Protein AF-A0A1X7TT90-F1 (afdb_monomer_lite)

Secondary structure (DSSP, 8-state):
-PPP-HHHHS------SSGGGTTT-HHHHHHHHHHHTT---HHHHHHHHHH---TT--EEEEEE-SSEEEEEETT-SS-EEEE-EEEEEEEETTEEEEEEE-S----SS--TTTTTT--BS-EEEEESTT--STTHHHHHHTTBSSGGGEEEEEE---

InterPro domains:
  IPR027417 P-loop containing nucleoside triphosphate hydrolase [SSF52540] (11-147)
  IPR051055 PIF1 DNA helicase [PTHR47642] (50-157)

Sequence (158 aa):
MGAVNIWRDTVTYDELTINERQKTDQKFSEMLDKVRRGFPDNQTLVTLSERGLVNGALGTVQAISETRITVNFDRITDPCEIEIVKLKFMVMKNIFLYRSKFPLILAFAVTIHICLGLSLDNAIIDLSENVFSAGMANVALSRVTTLSGVHFTCLNPK

Organism: Amphimedon queenslandica (NCBI:txid400682)

Structure (mmCIF, N/CA/C/O backbone):
data_AF-A0A1X7TT90-F1
#
_entry.id   AF-A0A1X7TT90-F1
#
loop_
_atom_site.group_PDB
_atom_site.id
_atom_site.type_symbol
_atom_site.label_atom_id
_atom_site.label_alt_id
_atom_site.label_comp_id
_atom_site.label_asym_id
_atom_site.label_entity_id
_atom_site.label_seq_id
_atom_site.pdbx_PDB_ins_code
_atom_site.Cartn_x
_atom_site.Cartn_y
_atom_site.Cartn_z
_atom_site.occupancy
_atom_site.B_iso_or_equiv
_atom_site.auth_seq_id
_atom_site.auth_comp_id
_atom_site.auth_asym_id
_atom_site.auth_atom_id
_atom_site.pdbx_PDB_model_num
ATOM 1 N N . MET A 1 1 ? 44.458 -4.478 11.557 1.00 41.91 1 MET A N 1
ATOM 2 C CA . MET A 1 1 ? 43.650 -3.242 11.634 1.00 41.91 1 MET A CA 1
ATOM 3 C C . MET A 1 1 ? 42.284 -3.562 11.056 1.00 41.91 1 MET A C 1
ATOM 5 O O . MET A 1 1 ? 42.220 -3.936 9.894 1.00 41.91 1 MET A O 1
ATOM 9 N N . GLY A 1 2 ? 41.238 -3.572 11.888 1.00 54.53 2 GLY A N 1
ATOM 10 C CA . GLY A 1 2 ? 39.874 -3.886 11.447 1.00 54.53 2 GLY A CA 1
ATOM 11 C C . GLY A 1 2 ? 39.297 -2.756 10.595 1.00 54.53 2 GLY A C 1
ATOM 12 O O . GLY A 1 2 ? 39.636 -1.595 10.816 1.00 54.53 2 GLY A O 1
ATOM 13 N N . ALA A 1 3 ? 38.468 -3.101 9.609 1.00 44.84 3 ALA A N 1
ATOM 14 C CA . ALA A 1 3 ? 37.814 -2.132 8.737 1.00 44.84 3 ALA A CA 1
ATOM 15 C C . ALA A 1 3 ? 36.975 -1.142 9.563 1.00 44.84 3 ALA A C 1
ATOM 17 O O . ALA A 1 3 ? 36.162 -1.551 10.394 1.00 44.84 3 ALA A O 1
ATOM 18 N N . VAL A 1 4 ? 37.189 0.154 9.335 1.00 49.88 4 VAL A N 1
ATOM 19 C CA . VAL A 1 4 ? 36.436 1.233 9.983 1.00 49.88 4 VAL A CA 1
ATOM 20 C C . VAL A 1 4 ? 35.004 1.197 9.465 1.00 49.88 4 VAL A C 1
ATOM 22 O O . VAL A 1 4 ? 34.765 1.285 8.259 1.00 49.88 4 VAL A O 1
ATOM 25 N N . ASN A 1 5 ? 34.042 1.046 10.374 1.00 55.12 5 ASN A N 1
ATOM 26 C CA . ASN A 1 5 ? 32.632 1.087 10.022 1.00 55.12 5 ASN A CA 1
ATOM 27 C C . ASN A 1 5 ? 32.175 2.549 9.967 1.00 55.12 5 ASN A C 1
ATOM 29 O O . ASN A 1 5 ? 31.665 3.110 10.933 1.00 55.12 5 ASN A O 1
ATOM 33 N N . ILE A 1 6 ? 32.347 3.139 8.789 1.00 53.00 6 ILE A N 1
ATOM 34 C CA . ILE A 1 6 ? 31.971 4.514 8.427 1.00 53.00 6 ILE A CA 1
ATOM 35 C C . ILE A 1 6 ? 30.511 4.865 8.787 1.00 53.00 6 ILE A C 1
ATOM 37 O O . ILE A 1 6 ? 30.191 6.025 9.041 1.00 53.00 6 ILE A O 1
ATOM 41 N N . TRP A 1 7 ? 29.611 3.882 8.871 1.00 48.88 7 TRP A N 1
ATOM 42 C CA . TRP A 1 7 ? 28.216 4.118 9.261 1.00 48.88 7 TRP A CA 1
ATOM 43 C C . TRP A 1 7 ? 28.035 4.354 10.761 1.00 48.88 7 TRP A C 1
ATOM 45 O O . TRP A 1 7 ? 27.083 5.019 11.155 1.00 48.88 7 TRP A O 1
ATOM 55 N N . ARG A 1 8 ? 28.934 3.823 11.596 1.00 53.03 8 ARG A N 1
ATOM 56 C CA . ARG A 1 8 ? 28.908 4.020 13.052 1.00 53.03 8 ARG A CA 1
ATOM 57 C C . ARG A 1 8 ? 29.566 5.327 13.470 1.00 53.03 8 ARG A C 1
ATOM 59 O O . ARG A 1 8 ? 29.057 5.997 14.360 1.00 53.03 8 ARG A O 1
ATOM 66 N N . ASP A 1 9 ? 30.679 5.661 12.825 1.00 48.91 9 ASP A N 1
ATOM 67 C CA . ASP A 1 9 ? 31.619 6.648 13.367 1.00 48.91 9 ASP A CA 1
ATOM 68 C C . ASP A 1 9 ? 31.486 8.041 12.729 1.00 48.91 9 ASP A C 1
ATOM 70 O O . ASP A 1 9 ? 32.071 9.001 13.224 1.00 48.91 9 ASP A O 1
ATOM 74 N N . THR A 1 10 ? 30.711 8.173 11.645 1.00 47.34 10 THR A N 1
ATOM 75 C CA . THR A 1 10 ? 30.605 9.435 10.881 1.00 47.34 10 THR A CA 1
ATOM 76 C C . THR A 1 10 ? 29.185 9.904 10.588 1.00 47.34 10 THR A C 1
ATOM 78 O O . THR A 1 10 ? 29.004 11.044 10.167 1.00 47.34 10 THR A O 1
ATOM 81 N N . VAL A 1 11 ? 28.168 9.069 10.810 1.00 42.22 11 VAL A N 1
ATOM 82 C CA . VAL A 1 11 ? 26.778 9.426 10.510 1.00 42.22 11 VAL A CA 1
ATOM 83 C C . VAL A 1 11 ? 26.027 9.667 11.815 1.00 42.22 11 VAL A C 1
ATOM 85 O O . VAL A 1 11 ? 25.532 8.736 12.445 1.00 42.22 11 VAL A O 1
ATOM 88 N N . THR A 1 12 ? 25.904 10.931 12.222 1.00 43.34 12 THR A N 1
ATOM 89 C CA . THR A 1 12 ? 24.848 11.341 13.155 1.00 43.34 12 THR A CA 1
ATOM 90 C C . THR A 1 12 ? 23.520 11.250 12.421 1.00 43.34 12 THR A C 1
ATOM 92 O O . THR A 1 12 ? 23.183 12.099 11.597 1.00 43.34 12 THR A O 1
ATOM 95 N N . TYR A 1 13 ? 22.803 10.159 12.670 1.00 44.34 13 TYR A N 1
ATOM 96 C CA . TYR A 1 13 ? 21.471 9.942 12.134 1.00 44.34 13 TYR A CA 1
ATOM 97 C C . TYR A 1 13 ? 20.504 10.826 12.924 1.00 44.34 13 TYR A C 1
ATOM 99 O O . TYR A 1 13 ? 20.113 10.475 14.036 1.00 44.34 13 TYR A O 1
ATOM 107 N N . ASP A 1 14 ? 20.129 11.980 12.376 1.00 42.16 14 ASP A N 1
ATOM 108 C CA . ASP A 1 14 ? 18.918 12.651 12.839 1.00 42.16 14 ASP A CA 1
ATOM 109 C C . ASP A 1 14 ? 17.762 11.682 12.573 1.00 42.16 14 ASP A C 1
ATOM 111 O O . ASP A 1 14 ? 17.497 11.329 11.422 1.00 42.16 14 ASP A O 1
ATOM 115 N N . GLU A 1 15 ? 17.135 11.177 13.642 1.00 40.94 15 GLU A N 1
ATOM 116 C CA . GLU A 1 15 ? 15.994 10.254 13.622 1.00 40.94 15 GLU A CA 1
ATOM 117 C C . GLU A 1 15 ? 14.783 10.902 12.937 1.00 40.94 15 GLU A C 1
ATOM 119 O O . GLU A 1 15 ? 13.780 11.264 13.552 1.00 40.94 15 GLU A O 1
ATOM 124 N N . LEU A 1 16 ? 14.854 11.078 11.624 1.00 36.69 16 LEU A N 1
ATOM 125 C CA . LEU A 1 16 ? 13.800 11.719 10.877 1.00 36.69 16 LEU A CA 1
ATOM 126 C C . LEU A 1 16 ? 12.694 10.699 10.582 1.00 36.69 16 LEU A C 1
ATOM 128 O O . LEU A 1 16 ? 12.845 9.693 9.887 1.00 36.69 16 LEU A O 1
ATOM 132 N N . THR A 1 17 ? 11.536 11.033 11.150 1.00 43.62 17 THR A N 1
ATOM 133 C CA . THR A 1 17 ? 10.172 10.705 10.708 1.00 43.62 17 THR A CA 1
ATOM 134 C C . THR A 1 17 ? 9.647 9.282 10.910 1.00 43.62 17 THR A C 1
ATOM 136 O O . THR A 1 17 ? 8.429 9.121 11.006 1.00 43.62 17 THR A O 1
ATOM 139 N N . ILE A 1 18 ? 10.487 8.248 11.009 1.00 39.94 18 ILE A N 1
ATOM 140 C CA . ILE A 1 18 ? 9.984 6.860 11.098 1.00 39.94 18 ILE A CA 1
ATOM 141 C C . ILE A 1 18 ? 9.571 6.492 12.535 1.00 39.94 18 ILE A C 1
ATOM 143 O O . ILE A 1 18 ? 8.471 5.971 12.719 1.00 39.94 18 ILE A O 1
ATOM 147 N N . ASN A 1 19 ? 10.368 6.862 13.547 1.00 40.53 19 ASN A N 1
ATOM 148 C CA . ASN A 1 19 ? 10.057 6.588 14.963 1.00 40.53 19 ASN A CA 1
ATOM 149 C C . ASN A 1 19 ? 8.886 7.442 15.495 1.00 40.53 19 ASN A C 1
ATOM 151 O O . ASN A 1 19 ? 8.166 7.026 16.400 1.00 40.53 19 ASN A O 1
ATOM 155 N N . GLU A 1 20 ? 8.611 8.600 14.882 1.00 41.94 20 GLU A N 1
ATOM 156 C CA . GLU A 1 20 ? 7.441 9.436 15.207 1.00 41.94 20 GLU A CA 1
ATOM 157 C C . GLU A 1 20 ? 6.104 8.696 15.007 1.00 41.94 20 GLU A C 1
ATOM 159 O O . GLU A 1 20 ? 5.117 9.007 15.672 1.00 41.94 20 GLU A O 1
ATOM 164 N N . ARG A 1 21 ? 6.058 7.681 14.130 1.00 45.09 21 ARG A N 1
ATOM 165 C CA . ARG A 1 21 ? 4.841 6.896 13.857 1.00 45.09 21 ARG A CA 1
ATOM 166 C C . ARG A 1 21 ? 4.570 5.799 14.891 1.00 45.09 21 ARG A C 1
ATOM 168 O O . ARG A 1 21 ? 3.464 5.268 14.905 1.00 45.09 21 ARG A O 1
ATOM 175 N N . GLN A 1 22 ? 5.549 5.453 15.731 1.00 50.53 22 GLN A N 1
ATOM 176 C CA . GLN A 1 22 ? 5.493 4.309 16.657 1.00 50.53 22 GLN A CA 1
ATOM 177 C C . GLN A 1 22 ? 5.624 4.720 18.128 1.00 50.53 22 GLN A C 1
ATOM 179 O O . GLN A 1 22 ? 5.664 3.860 18.999 1.00 50.53 22 GLN A O 1
ATOM 184 N N . LYS A 1 23 ? 5.615 6.027 18.428 1.00 55.28 23 LYS A N 1
ATOM 185 C CA . LYS A 1 23 ? 5.724 6.573 19.796 1.00 55.28 23 LYS A CA 1
ATOM 186 C C . LYS A 1 23 ? 4.721 6.000 20.803 1.00 55.28 23 LYS A C 1
ATOM 188 O O . LYS A 1 23 ? 4.952 6.079 22.002 1.00 55.28 23 LYS A O 1
ATOM 193 N N . THR A 1 24 ? 3.594 5.469 20.337 1.00 57.31 24 THR A N 1
ATOM 194 C CA . THR A 1 24 ? 2.566 4.860 21.192 1.00 57.31 24 THR A CA 1
ATOM 195 C C . THR A 1 24 ? 2.780 3.365 21.446 1.00 57.31 24 THR A C 1
ATOM 197 O O . THR A 1 24 ? 2.089 2.811 22.293 1.00 57.31 24 THR A O 1
ATOM 200 N N . ASP A 1 25 ? 3.705 2.714 20.733 1.00 70.44 25 ASP A N 1
ATOM 201 C CA . ASP A 1 25 ? 4.046 1.293 20.872 1.00 70.44 25 ASP A CA 1
ATOM 202 C C . ASP A 1 25 ? 5.558 1.145 21.102 1.00 70.44 25 ASP A C 1
ATOM 204 O O . ASP A 1 25 ? 6.355 0.926 20.185 1.00 70.44 25 ASP A O 1
ATOM 208 N N . GLN A 1 26 ? 5.943 1.294 22.372 1.00 71.44 26 GLN A N 1
ATOM 209 C CA . GLN A 1 26 ? 7.332 1.240 22.825 1.00 71.44 26 GLN A CA 1
ATOM 210 C C . GLN A 1 26 ? 8.003 -0.091 22.458 1.00 71.44 26 GLN A C 1
ATOM 212 O O . GLN A 1 26 ? 9.147 -0.106 22.009 1.00 71.44 26 GLN A O 1
ATOM 217 N N . LYS A 1 27 ? 7.264 -1.200 22.573 1.00 74.38 27 LYS A N 1
ATOM 218 C CA . LYS A 1 27 ? 7.761 -2.541 22.254 1.00 74.38 27 LY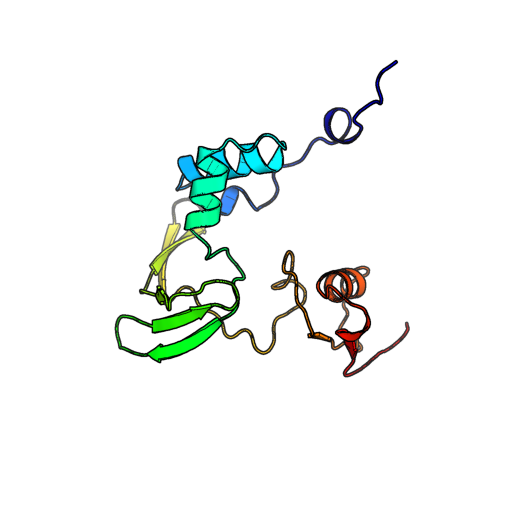S A CA 1
ATOM 219 C C . LYS A 1 27 ? 8.122 -2.647 20.773 1.00 74.38 27 LYS A C 1
ATOM 221 O O . LYS A 1 27 ? 9.185 -3.160 20.434 1.00 74.38 27 LYS A O 1
ATOM 226 N N . PHE A 1 28 ? 7.266 -2.141 19.887 1.00 67.06 28 PHE A N 1
ATOM 227 C CA . PHE A 1 28 ? 7.532 -2.161 18.451 1.00 67.06 28 PHE A CA 1
ATOM 228 C C . PHE A 1 28 ? 8.655 -1.194 18.045 1.00 67.06 28 PHE A C 1
ATOM 230 O O . PHE A 1 28 ? 9.483 -1.544 17.205 1.00 67.06 28 PHE A O 1
ATOM 237 N N . SER A 1 29 ? 8.738 -0.022 18.680 1.00 66.62 29 SER A N 1
ATOM 238 C CA . SER A 1 29 ? 9.843 0.927 18.4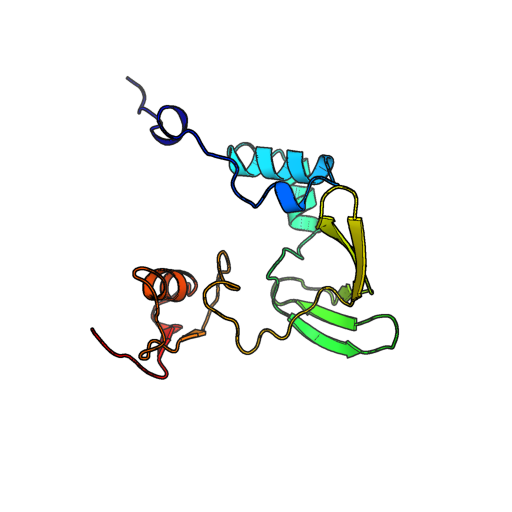84 1.00 66.62 29 SER A CA 1
ATOM 239 C C . SER A 1 29 ? 11.203 0.298 18.823 1.00 66.62 29 SER A C 1
ATOM 241 O O . SER A 1 29 ? 12.130 0.328 18.014 1.00 66.62 29 SER A O 1
ATOM 243 N N . GLU A 1 30 ? 11.303 -0.367 19.977 1.00 72.38 30 GLU A N 1
ATOM 244 C CA . GLU A 1 30 ? 12.523 -1.055 20.421 1.00 72.38 30 GLU A CA 1
ATOM 245 C C . GLU A 1 30 ? 12.907 -2.224 19.505 1.00 72.38 30 GLU A C 1
ATOM 247 O O . GLU A 1 30 ? 14.085 -2.426 19.205 1.00 72.38 30 GLU A O 1
ATOM 252 N N . MET A 1 31 ? 11.921 -2.980 19.015 1.00 73.06 31 MET A N 1
ATOM 253 C CA . MET A 1 31 ? 12.149 -4.039 18.027 1.00 73.06 31 MET A CA 1
ATOM 254 C C . MET A 1 31 ? 12.734 -3.482 16.721 1.00 73.06 31 MET A C 1
ATOM 256 O O . MET A 1 31 ? 13.694 -4.036 16.186 1.00 73.06 31 MET A O 1
ATOM 260 N N . LEU A 1 32 ? 12.188 -2.375 16.209 1.00 65.25 32 LEU A N 1
ATOM 261 C CA . LEU A 1 32 ? 12.678 -1.744 14.982 1.00 65.25 32 LEU A CA 1
ATOM 262 C C . LEU A 1 32 ? 14.064 -1.114 15.153 1.00 65.25 32 LEU A C 1
ATOM 264 O O . LEU A 1 32 ? 14.873 -1.189 14.228 1.00 65.25 32 LEU A O 1
ATOM 268 N N . ASP A 1 33 ? 14.367 -0.542 16.320 1.00 64.06 33 ASP A N 1
ATOM 269 C CA . ASP A 1 33 ? 15.699 -0.014 16.637 1.00 64.06 33 ASP A CA 1
ATOM 270 C C . ASP A 1 33 ? 16.761 -1.128 16.627 1.00 64.06 33 ASP A C 1
ATOM 272 O O . ASP A 1 33 ? 17.819 -0.982 16.009 1.00 64.06 33 ASP A O 1
ATOM 276 N N . LYS A 1 34 ? 16.447 -2.299 17.195 1.00 66.62 34 LYS A N 1
ATOM 277 C CA . LYS A 1 34 ? 17.321 -3.484 17.149 1.00 66.62 34 LYS A CA 1
ATOM 278 C C . LYS A 1 34 ? 17.583 -3.976 15.725 1.00 66.62 34 LYS A C 1
ATOM 280 O O . LYS A 1 34 ? 18.736 -4.226 15.368 1.00 66.62 34 LYS A O 1
ATOM 285 N N . VAL A 1 35 ? 16.536 -4.079 14.900 1.00 67.69 35 VAL A N 1
ATOM 286 C CA . VAL A 1 35 ? 16.666 -4.443 13.476 1.00 67.69 35 VAL A CA 1
ATOM 287 C C . VAL A 1 35 ? 17.545 -3.429 12.746 1.00 67.69 35 VAL A C 1
ATOM 289 O O . VAL A 1 35 ? 18.477 -3.816 12.045 1.00 67.69 35 VAL A O 1
ATOM 292 N N . ARG A 1 36 ? 17.295 -2.130 12.945 1.00 59.44 36 ARG A N 1
ATOM 293 C CA . ARG A 1 36 ? 18.021 -1.037 12.282 1.00 59.44 36 ARG A CA 1
ATOM 294 C C . ARG A 1 36 ? 19.507 -1.022 12.638 1.00 59.44 36 ARG A C 1
ATOM 296 O O . ARG A 1 36 ? 20.333 -0.749 11.773 1.00 59.44 36 ARG A O 1
ATOM 303 N N . ARG A 1 37 ? 19.860 -1.347 13.883 1.00 64.06 37 ARG A N 1
ATOM 304 C CA . ARG A 1 37 ? 21.259 -1.452 14.333 1.00 64.06 37 ARG A CA 1
ATOM 305 C C . ARG A 1 37 ? 21.948 -2.748 13.894 1.00 64.06 37 ARG A C 1
ATOM 307 O O . ARG A 1 37 ? 23.132 -2.910 14.180 1.00 64.06 37 ARG A O 1
ATOM 314 N N . GLY A 1 38 ? 21.238 -3.649 13.210 1.00 56.88 38 GLY A N 1
ATOM 315 C CA . GLY A 1 38 ? 21.776 -4.919 12.720 1.00 56.88 38 GLY A CA 1
ATOM 316 C C . GLY A 1 38 ? 21.870 -6.017 13.782 1.00 56.88 38 GLY A C 1
ATOM 317 O O . GLY A 1 38 ? 22.598 -6.983 13.580 1.00 56.88 38 GLY A O 1
ATOM 318 N N . PHE A 1 39 ? 21.140 -5.890 14.896 1.00 72.69 39 PHE A N 1
ATOM 319 C CA . PHE A 1 39 ? 21.108 -6.877 15.983 1.00 72.69 39 PHE A CA 1
ATOM 320 C C . PHE A 1 39 ? 19.674 -7.330 16.304 1.00 72.69 39 PHE A C 1
ATOM 322 O O . PHE A 1 39 ? 19.218 -7.162 17.440 1.00 72.69 39 PHE A O 1
ATOM 329 N N . PRO A 1 40 ? 18.912 -7.866 15.334 1.00 70.88 40 PRO A N 1
ATOM 330 C CA . PRO A 1 40 ? 17.592 -8.395 15.639 1.00 70.88 40 PRO A CA 1
ATOM 331 C C . PRO A 1 40 ? 17.720 -9.659 16.507 1.00 70.88 40 PRO A C 1
ATOM 333 O O . PRO A 1 40 ? 18.478 -10.569 16.176 1.00 70.88 40 PRO A O 1
ATOM 336 N N . ASP A 1 41 ? 16.988 -9.721 17.623 1.00 77.19 41 ASP A N 1
ATOM 337 C CA . ASP A 1 41 ? 16.901 -10.944 18.428 1.00 77.19 41 ASP A CA 1
ATOM 338 C C . ASP A 1 41 ? 15.898 -11.942 17.815 1.00 77.19 41 ASP A C 1
ATOM 340 O O . ASP A 1 41 ? 15.021 -11.567 17.032 1.00 77.19 41 ASP A O 1
ATOM 344 N N . ASN A 1 42 ? 16.024 -13.230 18.157 1.00 74.50 42 ASN A N 1
ATOM 345 C CA . ASN A 1 42 ? 15.164 -14.282 17.598 1.00 74.50 42 ASN A CA 1
ATOM 346 C C . ASN A 1 42 ? 13.677 -14.009 17.855 1.00 74.50 42 ASN A C 1
ATOM 348 O O . ASN A 1 42 ? 12.854 -14.268 16.985 1.00 74.50 42 ASN A O 1
ATOM 352 N N . GLN A 1 43 ? 13.331 -13.432 19.008 1.00 72.81 43 GLN A N 1
ATOM 353 C CA . GLN A 1 43 ? 11.953 -13.061 19.321 1.00 72.81 43 GLN A CA 1
ATOM 354 C C . GLN A 1 43 ? 11.450 -11.940 18.402 1.00 72.81 43 GLN A C 1
ATOM 356 O O . GLN A 1 43 ? 10.296 -11.964 17.983 1.00 72.81 43 GLN A O 1
ATOM 361 N N . THR A 1 44 ? 12.303 -10.975 18.062 1.00 63.59 44 THR A N 1
ATOM 362 C CA . THR A 1 44 ? 12.015 -9.872 17.143 1.00 63.59 44 THR A CA 1
ATOM 363 C C . THR A 1 44 ? 11.817 -10.392 15.731 1.00 63.59 44 THR A C 1
ATOM 365 O O . THR A 1 44 ? 10.834 -10.031 15.094 1.00 63.59 44 THR A O 1
ATOM 368 N N . LEU A 1 45 ? 12.694 -11.284 15.263 1.00 61.41 45 LEU A N 1
ATOM 369 C CA . LEU A 1 45 ? 12.558 -11.926 13.956 1.00 61.41 45 LEU A CA 1
ATOM 370 C C . LEU A 1 45 ? 11.282 -12.762 13.873 1.00 61.41 45 LEU A C 1
ATOM 372 O O . LEU A 1 45 ? 10.524 -12.587 12.927 1.00 61.41 45 LEU A O 1
ATOM 376 N N . VAL A 1 46 ? 11.005 -13.586 14.888 1.00 66.50 46 VAL A N 1
ATOM 377 C CA . VAL A 1 46 ? 9.777 -14.385 14.982 1.00 66.50 46 VAL A CA 1
ATOM 378 C C . VAL A 1 46 ? 8.557 -13.471 14.978 1.00 66.50 46 VAL A C 1
ATOM 380 O O . VAL A 1 46 ? 7.736 -13.585 14.085 1.00 66.50 46 VAL A O 1
ATOM 383 N N . THR A 1 47 ? 8.496 -12.465 15.848 1.00 63.81 47 THR A N 1
ATOM 384 C CA . THR A 1 47 ? 7.339 -11.555 15.937 1.00 63.81 47 THR A CA 1
ATOM 385 C C . THR A 1 47 ? 7.142 -10.719 14.662 1.00 63.81 47 THR A C 1
ATOM 387 O O . THR A 1 47 ? 6.009 -10.427 14.288 1.00 63.81 47 THR A O 1
ATOM 390 N N . LEU A 1 48 ? 8.218 -10.300 13.982 1.00 59.72 48 LEU A N 1
ATOM 391 C CA . LEU A 1 48 ? 8.126 -9.591 12.698 1.00 59.72 48 LEU A CA 1
ATOM 392 C C . LEU A 1 48 ? 7.703 -10.533 11.564 1.00 59.72 48 LEU A C 1
ATOM 394 O O . LEU A 1 48 ? 6.922 -10.128 10.707 1.00 59.72 48 LEU A O 1
ATOM 398 N N . SER A 1 49 ? 8.182 -11.779 11.580 1.00 56.78 49 SER A N 1
ATOM 399 C CA . SER A 1 49 ? 7.833 -12.811 10.598 1.00 56.78 49 SER A CA 1
ATOM 400 C C . SER A 1 49 ? 6.405 -13.335 10.769 1.00 56.78 49 SER A C 1
ATOM 402 O O . SER A 1 49 ? 5.694 -13.480 9.782 1.00 56.78 49 SER A O 1
ATOM 404 N N . GLU A 1 50 ? 5.948 -13.517 12.011 1.00 61.12 50 GLU A N 1
ATOM 405 C CA . GLU A 1 50 ? 4.583 -13.905 12.382 1.00 61.12 50 GLU A CA 1
ATOM 406 C C . GLU A 1 50 ? 3.576 -12.828 11.995 1.00 61.12 50 GLU A C 1
ATOM 408 O O . GLU A 1 50 ? 2.412 -13.122 11.734 1.00 61.12 50 GLU A O 1
ATOM 413 N N . ARG A 1 51 ? 4.010 -11.562 11.971 1.00 56.75 51 ARG A N 1
ATOM 414 C CA . ARG A 1 51 ? 3.109 -10.446 11.713 1.00 56.75 51 ARG A CA 1
ATOM 415 C C . ARG A 1 51 ? 2.848 -10.167 10.249 1.00 56.75 51 ARG A C 1
ATOM 417 O O . ARG A 1 51 ? 1.822 -9.537 10.048 1.00 56.75 51 ARG A O 1
ATOM 424 N N . GLY A 1 52 ? 3.688 -10.623 9.301 1.00 62.31 52 GLY A N 1
ATOM 425 C CA . GLY A 1 52 ? 3.526 -10.643 7.823 1.00 62.31 52 GLY A CA 1
ATOM 426 C C . GLY A 1 52 ? 3.102 -9.334 7.120 1.00 62.31 52 GLY A C 1
ATOM 427 O O . GLY A 1 52 ? 3.720 -8.880 6.159 1.00 62.31 52 GLY A O 1
ATOM 428 N N . LEU A 1 53 ? 2.045 -8.713 7.628 1.00 66.75 53 LEU A N 1
ATOM 429 C CA . LEU A 1 53 ? 1.482 -7.402 7.366 1.00 66.75 53 LEU A CA 1
ATOM 430 C C . LEU A 1 53 ? 2.404 -6.292 7.864 1.00 66.75 53 LEU A C 1
ATOM 432 O O . LEU A 1 53 ? 2.325 -5.805 8.995 1.00 66.75 53 LEU A O 1
ATOM 436 N N . VAL A 1 54 ? 3.266 -5.848 6.964 1.00 73.06 54 VAL A N 1
ATOM 437 C CA . VAL A 1 54 ? 4.008 -4.598 7.108 1.00 73.06 54 VAL A CA 1
ATOM 438 C C . VAL A 1 54 ? 3.282 -3.463 6.388 1.00 73.06 54 VAL A C 1
ATOM 440 O O . VAL A 1 54 ? 2.451 -3.683 5.506 1.00 73.06 54 VAL A O 1
ATOM 443 N N . ASN A 1 55 ? 3.603 -2.219 6.741 1.00 71.00 55 ASN A N 1
ATOM 444 C CA . ASN A 1 55 ? 3.109 -1.074 5.981 1.00 71.00 55 ASN A CA 1
ATOM 445 C C . ASN A 1 55 ? 3.599 -1.175 4.528 1.00 71.00 55 ASN A C 1
ATOM 447 O O . ASN A 1 55 ? 4.798 -1.332 4.299 1.00 71.00 55 ASN A O 1
ATOM 451 N N . GLY A 1 56 ? 2.673 -1.096 3.572 1.00 73.06 56 GLY A N 1
ATOM 452 C CA . GLY A 1 56 ? 2.966 -1.325 2.160 1.00 73.06 56 GLY A CA 1
ATOM 453 C C . GLY A 1 56 ? 2.756 -2.762 1.679 1.00 73.06 56 GLY A C 1
ATOM 454 O O . GLY A 1 56 ? 3.047 -3.039 0.519 1.00 73.06 56 GLY A O 1
ATOM 455 N N . ALA A 1 57 ? 2.251 -3.665 2.529 1.00 82.06 57 ALA A N 1
ATOM 456 C CA . ALA A 1 57 ? 1.797 -4.977 2.083 1.00 82.06 57 ALA A CA 1
ATOM 457 C C . ALA A 1 57 ? 0.703 -4.823 1.013 1.00 82.06 57 ALA A C 1
ATOM 459 O O . ALA A 1 57 ? -0.277 -4.098 1.203 1.00 82.06 57 ALA A O 1
ATOM 460 N N . LEU A 1 58 ? 0.905 -5.503 -0.112 1.00 85.44 58 LEU A N 1
ATOM 461 C CA . LEU A 1 58 ? -0.028 -5.547 -1.229 1.00 85.44 58 LEU A CA 1
ATOM 462 C C . LEU A 1 58 ? -0.918 -6.779 -1.098 1.00 85.44 58 LEU A C 1
ATOM 464 O O . LEU A 1 58 ? -0.496 -7.813 -0.574 1.00 85.44 58 LEU A O 1
ATOM 468 N N . GLY A 1 59 ? -2.165 -6.638 -1.525 1.00 88.81 59 GLY A N 1
ATOM 469 C CA . GLY A 1 59 ? -3.135 -7.711 -1.452 1.00 88.81 59 GLY A CA 1
ATOM 470 C C . GLY A 1 59 ? -4.398 -7.403 -2.231 1.00 88.81 59 GLY A C 1
ATOM 471 O O . GLY A 1 59 ? -4.683 -6.258 -2.590 1.00 88.81 59 GLY A O 1
ATOM 472 N N . THR A 1 60 ? -5.170 -8.455 -2.464 1.00 91.69 60 THR A N 1
ATOM 473 C CA . THR A 1 60 ? -6.438 -8.408 -3.183 1.00 91.69 60 THR A CA 1
ATOM 474 C C . THR A 1 60 ? -7.591 -8.555 -2.200 1.00 91.69 60 THR A C 1
ATOM 476 O O . THR A 1 60 ? -7.620 -9.477 -1.384 1.00 91.69 60 THR A O 1
ATOM 479 N N . VAL A 1 61 ? -8.560 -7.642 -2.276 1.00 93.38 61 VAL A N 1
ATOM 480 C CA . VAL A 1 61 ? -9.786 -7.722 -1.475 1.00 93.38 61 VAL A CA 1
ATOM 481 C C . VAL A 1 61 ? -10.609 -8.924 -1.935 1.00 93.38 61 VAL A C 1
ATOM 483 O O . VAL A 1 61 ? -10.925 -9.040 -3.116 1.00 93.38 61 VAL A O 1
ATOM 486 N N . GLN A 1 62 ? -10.970 -9.799 -1.000 1.00 94.38 62 GLN A N 1
ATOM 487 C CA . GLN A 1 62 ? -11.813 -10.970 -1.253 1.00 94.38 62 GLN A CA 1
ATOM 488 C C . GLN A 1 62 ? -13.272 -10.730 -0.861 1.00 94.38 62 GLN A C 1
ATOM 490 O O . GLN A 1 62 ? -14.178 -11.166 -1.565 1.00 94.38 62 GLN A O 1
ATOM 495 N N . ALA A 1 63 ? -13.506 -10.033 0.252 1.00 92.44 63 ALA A N 1
ATOM 496 C CA . ALA A 1 63 ? -14.846 -9.741 0.747 1.00 92.44 63 ALA A CA 1
ATOM 497 C C . ALA A 1 63 ? -14.876 -8.406 1.496 1.00 92.44 63 ALA A C 1
ATOM 499 O O . ALA A 1 63 ? -13.890 -7.996 2.111 1.00 92.44 63 ALA A O 1
ATOM 500 N N . ILE A 1 64 ? -16.024 -7.732 1.448 1.00 93.69 64 ILE A N 1
ATOM 501 C CA . ILE A 1 64 ? -16.265 -6.453 2.120 1.00 93.69 64 ILE A CA 1
ATOM 502 C C . ILE A 1 64 ? -17.539 -6.589 2.949 1.00 93.69 64 ILE A C 1
ATOM 504 O O . ILE A 1 64 ? -18.569 -7.031 2.444 1.00 93.69 64 ILE A O 1
ATOM 508 N N . SER A 1 65 ? -17.468 -6.175 4.209 1.00 92.88 65 SER A N 1
ATOM 509 C CA . SER A 1 65 ? -18.609 -6.008 5.109 1.00 92.88 65 SER A CA 1
ATOM 510 C C . SER A 1 65 ? -18.566 -4.622 5.763 1.00 92.88 65 SER A C 1
ATOM 512 O O . SER A 1 65 ? -17.611 -3.867 5.574 1.00 92.88 65 SER A O 1
ATOM 514 N N . GLU A 1 66 ? -19.589 -4.272 6.545 1.00 90.00 66 GLU A N 1
ATOM 515 C CA . GLU A 1 66 ? -19.676 -2.954 7.196 1.00 90.00 66 GLU A CA 1
ATOM 516 C C . GLU A 1 66 ? -18.546 -2.702 8.205 1.00 90.00 66 GLU A C 1
ATOM 518 O O . GLU A 1 66 ? -18.101 -1.567 8.378 1.00 90.00 66 GLU A O 1
ATOM 523 N N . THR A 1 67 ? -18.065 -3.755 8.867 1.00 86.06 67 THR A N 1
ATOM 524 C CA . THR A 1 67 ? -17.091 -3.652 9.963 1.00 86.06 67 THR A CA 1
ATOM 525 C C . THR A 1 67 ? -15.733 -4.259 9.626 1.00 86.06 67 THR A C 1
ATOM 527 O O . THR A 1 67 ? -14.753 -3.950 10.309 1.00 86.06 67 THR A O 1
ATOM 530 N N . ARG A 1 68 ? -15.650 -5.087 8.573 1.00 88.75 68 ARG A N 1
ATOM 531 C CA . ARG A 1 68 ? -14.444 -5.842 8.200 1.00 88.75 68 ARG A CA 1
ATOM 532 C C . ARG A 1 68 ? -14.246 -5.960 6.696 1.00 88.75 68 ARG A C 1
ATOM 534 O O . ARG A 1 68 ? -15.208 -6.094 5.940 1.00 88.75 68 ARG A O 1
ATOM 541 N N . ILE A 1 69 ? -12.988 -5.998 6.276 1.00 85.44 69 ILE A N 1
ATOM 542 C CA . ILE A 1 69 ? -12.582 -6.321 4.905 1.00 85.44 69 ILE A CA 1
ATOM 543 C C . ILE A 1 69 ? -11.647 -7.524 4.951 1.00 85.44 69 ILE A C 1
ATOM 545 O O . ILE A 1 69 ? -10.640 -7.491 5.653 1.00 85.44 69 ILE A O 1
ATOM 549 N N . THR A 1 70 ? -11.952 -8.565 4.184 1.00 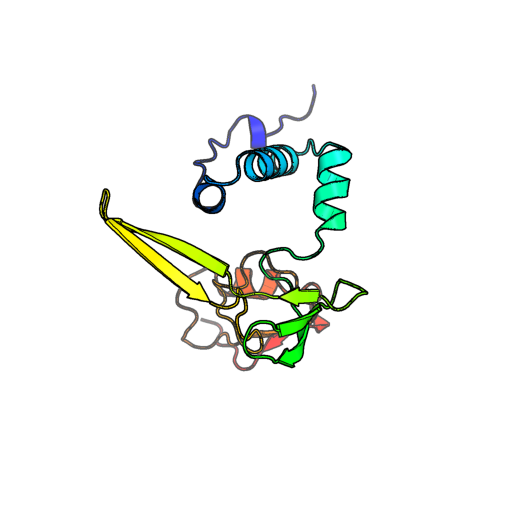90.94 70 THR A N 1
ATOM 550 C CA . THR A 1 70 ? -11.074 -9.729 4.030 1.00 90.94 70 THR A CA 1
ATOM 551 C C . THR A 1 70 ? -10.128 -9.480 2.865 1.00 90.94 70 THR A C 1
ATOM 553 O O . THR A 1 70 ? -10.574 -9.235 1.740 1.00 90.94 70 THR A O 1
ATOM 556 N N . VAL A 1 71 ? -8.824 -9.530 3.124 1.00 89.19 71 VAL A N 1
ATOM 557 C CA . VAL A 1 71 ? -7.774 -9.283 2.130 1.00 89.19 71 VAL A CA 1
ATOM 558 C C . VAL A 1 71 ? -6.842 -10.483 2.069 1.00 89.19 71 VAL A C 1
ATOM 560 O O . VAL A 1 71 ? -6.345 -10.946 3.093 1.00 89.19 71 VAL A O 1
ATOM 563 N N . ASN A 1 72 ? -6.575 -10.957 0.858 1.00 92.38 72 ASN A N 1
ATOM 564 C CA . ASN A 1 72 ? -5.520 -11.922 0.597 1.00 92.38 72 ASN A CA 1
ATOM 565 C C . ASN A 1 72 ? -4.242 -11.170 0.220 1.00 92.38 72 ASN A C 1
ATOM 567 O O . ASN A 1 72 ? -4.208 -10.538 -0.837 1.00 92.38 72 ASN A O 1
ATOM 571 N N . PHE A 1 73 ? -3.235 -11.176 1.090 1.00 88.12 73 PHE A N 1
ATOM 572 C CA . PHE A 1 73 ? -1.984 -10.448 0.866 1.00 88.12 73 PHE A CA 1
ATOM 573 C C . PHE A 1 73 ? -0.974 -11.310 0.116 1.00 88.12 73 PHE A C 1
ATOM 575 O O . PHE A 1 73 ? -0.823 -12.487 0.411 1.00 88.12 73 PHE A O 1
ATOM 582 N N . ASP A 1 74 ? -0.209 -10.709 -0.794 1.00 84.44 74 ASP A N 1
ATOM 583 C CA . ASP A 1 74 ? 0.647 -11.443 -1.739 1.00 84.44 74 ASP A CA 1
ATOM 584 C C . ASP A 1 74 ? 1.728 -12.304 -1.057 1.00 84.44 74 ASP A C 1
ATOM 586 O O . ASP A 1 74 ? 2.236 -13.261 -1.637 1.00 84.44 74 ASP A O 1
ATOM 590 N N . ARG A 1 75 ? 2.104 -11.957 0.181 1.00 79.19 75 ARG A N 1
ATOM 591 C CA . ARG A 1 75 ? 3.155 -12.628 0.970 1.00 79.19 75 ARG A CA 1
ATOM 592 C C . ARG A 1 75 ? 2.620 -13.355 2.206 1.00 79.19 75 ARG A C 1
ATOM 594 O O . ARG A 1 75 ? 3.404 -13.687 3.092 1.00 79.19 75 ARG A O 1
ATOM 601 N N . ILE A 1 76 ? 1.307 -13.562 2.292 1.00 82.25 76 ILE A N 1
ATOM 602 C CA . ILE A 1 76 ? 0.652 -14.244 3.412 1.00 82.25 76 ILE A CA 1
ATOM 603 C C . ILE A 1 76 ? -0.272 -15.316 2.844 1.00 82.25 76 ILE A C 1
ATOM 605 O O . ILE A 1 76 ? -1.090 -15.034 1.979 1.00 82.25 76 ILE A O 1
ATOM 609 N N . THR A 1 77 ? -0.126 -16.548 3.329 1.00 81.81 77 THR A N 1
ATOM 610 C CA . THR A 1 77 ? -0.887 -17.697 2.819 1.00 81.81 77 THR A CA 1
ATOM 611 C C . THR A 1 77 ? -2.372 -17.605 3.158 1.00 81.81 77 THR A C 1
ATOM 613 O O . THR A 1 77 ? -3.217 -17.932 2.328 1.00 81.81 77 THR A O 1
ATOM 616 N N . ASP A 1 78 ? -2.684 -17.164 4.376 1.00 83.94 78 ASP A N 1
ATOM 617 C CA . ASP A 1 78 ? -4.049 -17.126 4.887 1.00 83.94 78 ASP A CA 1
ATOM 618 C C . ASP A 1 78 ? -4.680 -15.733 4.707 1.00 83.94 78 ASP A C 1
ATOM 620 O O . ASP A 1 78 ? -4.043 -14.715 5.015 1.00 83.94 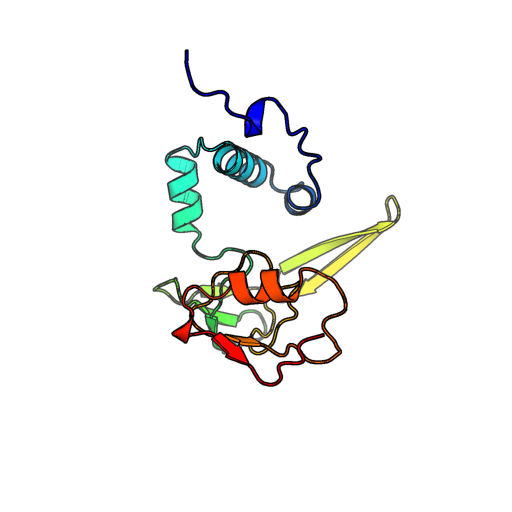78 ASP A O 1
ATOM 624 N N . PRO A 1 79 ? -5.949 -15.651 4.258 1.00 87.69 79 PRO A N 1
ATOM 625 C CA . PRO A 1 79 ? -6.672 -14.389 4.192 1.00 87.69 79 PRO A CA 1
ATOM 626 C C . PRO A 1 79 ? -6.741 -13.697 5.556 1.00 87.69 79 PRO A C 1
ATOM 628 O O . PRO A 1 79 ? -7.032 -14.314 6.580 1.00 87.69 79 PRO A O 1
ATOM 631 N N . CYS A 1 80 ? -6.513 -12.388 5.561 1.00 83.94 80 CYS A N 1
ATOM 632 C CA . CYS A 1 80 ? -6.515 -11.569 6.767 1.00 83.94 80 CYS A CA 1
ATOM 633 C C . CYS A 1 80 ? -7.800 -10.739 6.858 1.00 83.94 80 CYS A C 1
ATOM 635 O O . CYS A 1 80 ? -8.198 -10.092 5.886 1.00 83.94 80 CYS A O 1
ATOM 637 N N . GLU A 1 81 ? -8.420 -10.693 8.039 1.00 85.12 81 GLU A N 1
ATOM 638 C CA . GLU A 1 81 ? -9.515 -9.760 8.322 1.00 85.12 81 GLU A CA 1
ATOM 639 C C . GLU A 1 81 ? -8.970 -8.414 8.807 1.00 85.12 81 GLU A C 1
ATOM 641 O O . GLU A 1 81 ? -8.218 -8.329 9.778 1.00 85.12 81 GLU A O 1
ATOM 646 N N . ILE A 1 82 ? -9.370 -7.343 8.128 1.00 81.12 82 ILE A N 1
ATOM 647 C CA . ILE A 1 82 ? -8.971 -5.972 8.424 1.00 81.12 82 ILE A CA 1
ATOM 648 C C . ILE A 1 82 ? -10.163 -5.217 9.005 1.00 81.12 82 ILE A C 1
ATOM 650 O O . ILE A 1 82 ? -11.190 -5.055 8.345 1.00 81.12 82 ILE A O 1
ATOM 654 N N . GLU A 1 83 ? -10.006 -4.710 10.225 1.00 82.12 83 GLU A N 1
ATOM 655 C CA . GLU A 1 83 ? -11.023 -3.920 10.923 1.00 82.12 83 GLU A CA 1
ATOM 656 C C . GLU A 1 83 ? -10.766 -2.408 10.810 1.00 82.12 83 GLU A C 1
ATOM 658 O O . GLU A 1 83 ? -9.703 -1.937 10.387 1.00 82.12 83 GLU A O 1
ATOM 663 N N . ILE A 1 84 ? -11.762 -1.616 11.208 1.00 77.88 84 ILE A N 1
ATOM 664 C CA . ILE A 1 84 ? -11.642 -0.160 11.296 1.00 77.88 84 ILE A CA 1
ATOM 665 C C . ILE A 1 84 ? -10.690 0.209 12.439 1.00 77.88 84 ILE A C 1
ATOM 667 O O . ILE A 1 84 ? -10.916 -0.126 13.598 1.00 77.88 84 ILE A O 1
ATOM 671 N N . VAL A 1 85 ? -9.665 1.001 12.128 1.00 73.38 85 VAL A N 1
ATOM 672 C CA . VAL A 1 85 ? -8.703 1.514 13.108 1.00 73.38 85 VAL A CA 1
ATOM 673 C C . VAL A 1 85 ? -8.980 2.989 13.384 1.00 73.38 85 VAL A C 1
ATOM 675 O O . VAL A 1 85 ? -9.145 3.793 12.461 1.00 73.38 85 VAL A O 1
ATOM 678 N N . LYS A 1 86 ? -8.997 3.366 14.668 1.00 76.44 86 LYS A N 1
ATOM 679 C CA . LYS A 1 86 ? -9.089 4.762 15.111 1.00 76.44 86 LYS A CA 1
ATOM 680 C C . LYS A 1 86 ? -7.691 5.354 15.275 1.00 76.44 86 LYS A C 1
ATOM 682 O O . LYS A 1 86 ? -6.961 5.015 16.199 1.00 76.44 86 LYS A O 1
ATOM 687 N N . LEU A 1 87 ? -7.332 6.269 14.385 1.00 71.69 87 LEU A N 1
ATOM 688 C CA . LEU A 1 87 ? -6.060 6.988 14.388 1.00 71.69 87 LEU A CA 1
ATOM 689 C C . LEU A 1 87 ? -6.209 8.338 15.094 1.00 71.69 87 LEU A C 1
ATOM 691 O O . LEU A 1 87 ? -7.205 9.035 14.896 1.00 71.69 87 LEU A O 1
ATOM 695 N N . LYS A 1 88 ? -5.205 8.714 15.892 1.00 77.38 88 LYS A N 1
ATOM 696 C CA . LYS A 1 88 ? -5.109 10.003 16.591 1.00 77.38 88 LYS A CA 1
ATOM 697 C C . LYS A 1 88 ? -4.057 10.878 15.906 1.00 77.38 88 LYS A C 1
ATOM 699 O O . LYS A 1 88 ? -2.916 10.457 15.758 1.00 77.38 88 LYS A O 1
ATOM 704 N N . PHE A 1 89 ? -4.430 12.098 15.536 1.00 72.69 89 PHE A N 1
ATOM 705 C CA . PHE A 1 89 ? -3.559 13.078 14.886 1.00 72.69 89 PHE A CA 1
ATOM 706 C C . PHE A 1 89 ? -3.447 14.318 15.764 1.00 72.69 89 PHE A C 1
ATOM 708 O O . PHE A 1 89 ? -4.463 14.850 16.204 1.00 72.69 89 PHE A O 1
ATOM 715 N N . MET A 1 90 ? -2.230 14.792 16.017 1.00 76.38 90 MET A N 1
ATOM 716 C CA . MET A 1 90 ? -2.012 16.095 16.645 1.00 76.38 90 MET A CA 1
ATOM 717 C C . MET A 1 90 ? -1.902 17.141 15.538 1.00 76.38 90 MET A C 1
ATOM 719 O O . MET A 1 90 ? -1.014 17.041 14.696 1.00 76.38 90 MET A O 1
ATOM 723 N N . VAL A 1 91 ? -2.815 18.109 15.514 1.00 82.25 91 VAL A N 1
ATOM 724 C CA . VAL A 1 91 ? -2.818 19.172 14.488 1.00 82.25 91 VAL A CA 1
ATOM 725 C C . VAL A 1 91 ? -2.107 20.416 15.006 1.00 82.25 91 VAL A C 1
ATOM 727 O O . VAL A 1 91 ? -1.370 21.071 14.280 1.00 82.25 91 VAL A O 1
ATOM 730 N N . MET A 1 92 ? -2.301 20.717 16.289 1.00 82.88 92 MET A N 1
ATOM 731 C CA . MET A 1 92 ? -1.631 21.798 17.004 1.00 82.88 92 MET A CA 1
ATOM 732 C C . MET A 1 92 ? -1.307 21.331 18.420 1.00 82.88 92 MET A C 1
ATOM 734 O O . MET A 1 92 ? -1.823 20.308 18.878 1.00 82.88 92 MET A O 1
ATOM 738 N N . LYS A 1 93 ? -0.469 22.088 19.135 1.00 87.56 93 LYS A N 1
ATOM 739 C CA . LYS A 1 93 ? -0.113 21.792 20.527 1.00 87.56 93 LYS A CA 1
ATOM 740 C C . LYS A 1 93 ? -1.384 21.562 21.354 1.00 87.56 93 LYS A C 1
ATOM 742 O O . LYS A 1 93 ? -2.222 22.450 21.463 1.00 87.56 93 LYS A O 1
ATOM 747 N N . ASN A 1 94 ? -1.513 20.360 21.914 1.00 85.50 94 ASN A N 1
ATOM 748 C CA . ASN A 1 94 ? -2.658 19.895 22.708 1.00 85.50 94 ASN A CA 1
ATOM 749 C C . ASN A 1 94 ? -4.020 19.823 21.978 1.00 85.50 94 ASN A C 1
ATOM 751 O O . ASN A 1 94 ? -5.031 19.586 22.634 1.00 85.50 94 ASN A O 1
ATOM 755 N N . ILE A 1 95 ? -4.067 19.950 20.645 1.00 88.94 95 ILE A N 1
ATOM 756 C CA . ILE A 1 95 ? -5.284 19.750 19.839 1.00 88.94 95 ILE A CA 1
ATOM 757 C C . ILE A 1 95 ? -5.161 18.450 19.047 1.00 88.94 95 ILE A C 1
ATOM 759 O O . ILE A 1 95 ? -4.284 18.299 18.189 1.00 88.94 95 ILE A O 1
ATOM 763 N N . PHE A 1 96 ? -6.079 17.521 19.318 1.00 83.62 96 PHE A N 1
ATOM 764 C CA . PHE A 1 96 ? -6.091 16.188 18.726 1.00 83.62 96 PHE A CA 1
ATOM 765 C C . PHE A 1 96 ? -7.357 15.932 17.913 1.00 83.62 96 PHE A C 1
ATOM 767 O O . PHE A 1 96 ? -8.464 16.180 18.383 1.00 83.62 96 PHE A O 1
ATOM 774 N N . LEU A 1 97 ? -7.182 15.358 16.727 1.00 80.19 97 LEU A N 1
ATOM 775 C CA . LEU A 1 97 ? -8.252 14.815 15.903 1.00 80.19 97 LEU A CA 1
ATOM 776 C C . LEU A 1 97 ? -8.204 13.293 15.914 1.00 80.19 97 LEU A C 1
ATOM 778 O O . LEU A 1 97 ? -7.135 12.688 15.992 1.00 80.19 97 LEU A O 1
ATOM 782 N N . TYR A 1 98 ? -9.374 12.679 15.784 1.00 81.31 98 TYR A N 1
ATOM 783 C CA . TYR A 1 98 ? -9.509 11.237 15.662 1.00 81.31 98 TYR A CA 1
ATOM 784 C C . TYR A 1 98 ? -10.171 10.901 14.333 1.00 81.31 98 TYR A C 1
ATOM 786 O O . TYR A 1 98 ? -11.164 11.521 13.962 1.00 81.31 98 TYR A O 1
ATOM 794 N N . ARG A 1 99 ? -9.641 9.900 13.631 1.00 78.25 99 ARG A N 1
ATOM 795 C CA . ARG A 1 99 ? -10.227 9.385 12.393 1.00 78.25 99 ARG A CA 1
ATOM 796 C C . ARG A 1 99 ? -10.328 7.874 12.469 1.00 78.25 99 ARG A C 1
ATOM 798 O O . ARG A 1 99 ? -9.314 7.209 12.647 1.00 78.25 99 ARG A O 1
ATOM 805 N N . SER A 1 100 ? -11.529 7.354 12.273 1.00 82.06 100 SER A N 1
ATOM 806 C CA . SER A 1 100 ? -11.772 5.921 12.127 1.00 82.06 100 SER A CA 1
ATOM 807 C C . SER A 1 100 ? -11.828 5.574 10.642 1.00 82.06 100 SER A C 1
ATOM 809 O O . SER A 1 100 ? -12.584 6.197 9.899 1.00 82.06 100 SER A O 1
ATOM 811 N N . LYS A 1 101 ? -10.993 4.636 10.191 1.00 81.44 101 LYS A N 1
ATOM 812 C CA . LYS A 1 101 ? -11.011 4.120 8.813 1.00 81.44 101 LYS A CA 1
ATOM 813 C C . LYS A 1 101 ? -10.403 2.723 8.742 1.00 81.44 101 LYS A C 1
ATOM 815 O O . LYS A 1 101 ? -9.603 2.364 9.603 1.00 81.44 101 LYS A O 1
ATOM 820 N N . PHE A 1 102 ? -10.694 1.983 7.677 1.00 80.56 102 PHE A N 1
ATOM 821 C CA . PHE A 1 102 ? -9.863 0.837 7.320 1.00 80.56 102 PHE A CA 1
ATOM 822 C C . PHE A 1 102 ? -8.439 1.318 6.981 1.00 80.56 102 PHE A C 1
ATOM 824 O O . PHE A 1 102 ? -8.284 2.324 6.273 1.00 80.56 102 PHE A O 1
ATOM 831 N N . PRO A 1 103 ? -7.386 0.646 7.474 1.00 81.19 103 PRO A N 1
ATOM 832 C CA . PRO A 1 103 ? -5.993 0.978 7.183 1.00 81.19 103 PRO A CA 1
ATOM 833 C C . PRO A 1 103 ? -5.557 0.490 5.787 1.00 81.19 103 PRO A C 1
ATOM 835 O O . PRO A 1 103 ? -4.462 -0.034 5.624 1.00 81.19 103 PRO A O 1
ATOM 838 N N . LEU A 1 104 ? -6.407 0.673 4.773 1.00 80.25 104 LEU A N 1
ATOM 839 C CA . LEU A 1 104 ? -6.171 0.259 3.390 1.00 80.25 104 LEU A CA 1
ATOM 840 C C . LEU A 1 104 ? -6.170 1.477 2.460 1.00 80.25 104 LEU A C 1
ATOM 842 O O . LEU A 1 104 ? -6.859 2.472 2.706 1.00 80.25 104 LEU A O 1
ATOM 846 N N . ILE A 1 105 ? -5.395 1.386 1.384 1.00 84.31 105 ILE A N 1
ATOM 847 C CA . ILE A 1 105 ? -5.410 2.318 0.254 1.00 84.31 105 ILE A CA 1
ATOM 848 C C . ILE A 1 105 ? -5.453 1.502 -1.037 1.00 84.31 105 ILE A C 1
ATOM 850 O O . ILE A 1 105 ? -4.904 0.404 -1.090 1.00 84.31 105 ILE A O 1
ATOM 854 N N . LEU A 1 106 ? -6.099 2.029 -2.077 1.00 85.44 106 LEU A N 1
ATOM 855 C CA . LEU A 1 106 ? -6.020 1.420 -3.402 1.00 85.44 106 LEU A CA 1
ATOM 856 C C . LEU A 1 106 ? -4.575 1.510 -3.902 1.00 85.44 106 LEU A C 1
ATOM 858 O O . LEU A 1 106 ? -3.985 2.589 -3.887 1.00 85.44 106 LEU A O 1
ATOM 862 N N . ALA A 1 107 ? -4.026 0.377 -4.337 1.00 85.25 107 ALA A N 1
ATOM 863 C CA . ALA A 1 107 ? -2.619 0.250 -4.716 1.00 85.25 107 ALA A CA 1
ATOM 864 C C . ALA A 1 107 ? -2.399 0.053 -6.229 1.00 85.25 107 ALA A C 1
ATOM 866 O O . ALA A 1 107 ? -1.292 -0.264 -6.644 1.0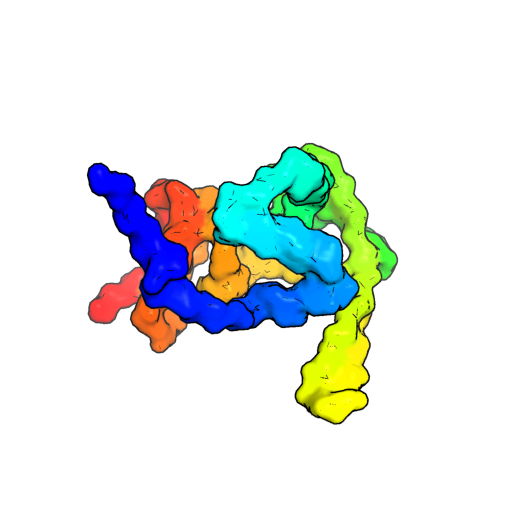0 85.25 107 ALA A O 1
ATOM 867 N N . PHE A 1 108 ? -3.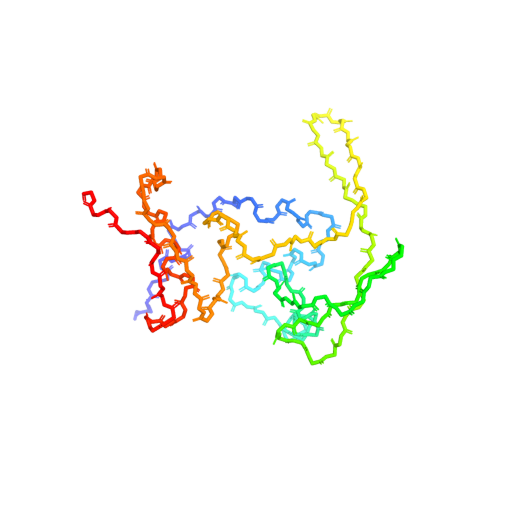427 0.269 -7.061 1.00 82.62 108 PHE A N 1
ATOM 868 C CA . PHE A 1 108 ? -3.298 0.201 -8.525 1.00 82.62 108 PHE A CA 1
ATOM 869 C C . PHE A 1 108 ? -2.352 1.268 -9.087 1.00 82.62 108 PHE A C 1
ATOM 871 O O . PHE A 1 108 ? -1.631 1.022 -10.047 1.00 82.62 108 PHE A O 1
ATOM 878 N N . ALA A 1 109 ? -2.367 2.456 -8.485 1.00 84.44 109 ALA A N 1
ATOM 879 C CA . ALA A 1 109 ? -1.473 3.550 -8.816 1.00 84.44 109 ALA A CA 1
ATOM 880 C C . ALA A 1 109 ? -1.107 4.285 -7.528 1.00 84.44 109 ALA A C 1
ATOM 882 O O . ALA A 1 109 ? -1.979 4.701 -6.763 1.00 84.44 109 ALA A O 1
ATOM 883 N N . VAL A 1 110 ? 0.190 4.444 -7.288 1.00 82.31 110 VAL A N 1
ATOM 884 C CA . VAL A 1 110 ? 0.728 5.148 -6.123 1.00 82.31 110 VAL A CA 1
ATOM 885 C C . VAL A 1 110 ? 1.765 6.157 -6.581 1.00 82.31 110 VAL A C 1
ATOM 887 O O . VAL A 1 110 ? 2.451 5.960 -7.582 1.00 82.31 110 VAL A O 1
ATOM 890 N N . THR A 1 111 ? 1.889 7.259 -5.850 1.00 83.69 111 THR A N 1
ATOM 891 C CA . THR A 1 111 ? 2.948 8.228 -6.129 1.00 83.69 111 THR A CA 1
ATOM 892 C C . THR A 1 111 ? 4.305 7.657 -5.719 1.00 83.69 111 THR A C 1
ATOM 894 O O . THR A 1 111 ? 4.395 6.852 -4.789 1.00 83.69 111 THR A O 1
ATOM 897 N N . ILE A 1 112 ? 5.380 8.135 -6.356 1.00 79.50 112 ILE A N 1
ATOM 898 C CA . ILE A 1 112 ? 6.768 7.723 -6.059 1.00 79.50 112 ILE A CA 1
ATOM 899 C C . ILE A 1 112 ? 7.093 7.867 -4.560 1.00 79.50 112 ILE A C 1
ATOM 901 O O . ILE A 1 112 ? 7.815 7.063 -3.975 1.00 79.50 112 ILE A O 1
ATOM 905 N N . HIS A 1 113 ? 6.512 8.877 -3.911 1.00 75.94 113 HIS A N 1
ATOM 906 C CA . HIS A 1 113 ? 6.686 9.116 -2.483 1.00 75.94 113 HIS A CA 1
ATOM 907 C C . HIS A 1 113 ? 6.006 8.050 -1.602 1.00 75.94 113 HIS A C 1
ATOM 909 O O . HIS A 1 113 ? 6.494 7.742 -0.517 1.00 75.94 113 HIS A O 1
ATOM 915 N N . ILE A 1 114 ? 4.872 7.490 -2.033 1.00 75.19 114 ILE A N 1
ATOM 916 C CA . ILE A 1 114 ? 4.139 6.459 -1.281 1.00 75.19 114 ILE A CA 1
ATOM 917 C C . ILE A 1 114 ? 4.819 5.095 -1.425 1.00 75.19 114 ILE A C 1
ATOM 919 O O . ILE A 1 114 ? 4.849 4.338 -0.459 1.00 75.19 114 ILE A O 1
ATOM 923 N N . CYS A 1 115 ? 5.413 4.793 -2.584 1.00 73.19 115 CYS A N 1
ATOM 924 C CA . CYS A 1 115 ? 6.128 3.532 -2.786 1.00 73.19 115 CYS A CA 1
ATOM 925 C C . CYS A 1 115 ? 7.553 3.512 -2.207 1.00 73.19 115 CYS A C 1
ATOM 927 O O . CYS A 1 115 ? 8.302 2.563 -2.450 1.00 73.19 115 CYS A O 1
ATOM 929 N N . LEU A 1 116 ? 7.959 4.536 -1.450 1.00 77.69 116 LEU A N 1
ATOM 930 C CA . LEU A 1 116 ? 9.274 4.579 -0.818 1.00 77.69 116 LEU A CA 1
ATOM 931 C C . LEU A 1 116 ? 9.437 3.391 0.147 1.00 77.69 116 LEU A C 1
ATOM 933 O O . LEU A 1 116 ? 8.677 3.246 1.101 1.00 77.69 116 LEU A O 1
ATOM 937 N N . GLY A 1 117 ? 10.439 2.543 -0.100 1.00 75.06 117 GLY A N 1
ATOM 938 C CA . GLY A 1 117 ? 10.693 1.342 0.703 1.00 75.06 117 GLY A CA 1
ATOM 939 C C . GLY A 1 117 ? 9.939 0.085 0.256 1.00 75.06 117 GLY A C 1
ATOM 940 O O . GLY A 1 117 ? 10.166 -0.970 0.839 1.00 75.06 117 GLY A O 1
ATOM 941 N N . LEU A 1 118 ? 9.105 0.158 -0.788 1.00 78.75 118 LEU A N 1
ATOM 942 C CA . LEU A 1 118 ? 8.502 -1.033 -1.396 1.00 78.75 118 LEU A CA 1
ATOM 943 C C . LEU A 1 118 ? 9.507 -1.777 -2.284 1.00 78.75 118 LEU A C 1
ATOM 945 O O . LEU A 1 118 ? 10.438 -1.168 -2.821 1.00 78.75 118 LEU A O 1
ATOM 949 N N . SER A 1 119 ? 9.265 -3.076 -2.457 1.00 82.25 119 SER A N 1
ATOM 950 C CA . SER A 1 119 ? 9.899 -3.916 -3.476 1.00 82.25 119 SER A CA 1
ATOM 951 C C . SER A 1 119 ? 8.798 -4.529 -4.330 1.00 82.25 119 SER A C 1
ATOM 953 O O . SER A 1 119 ? 7.970 -5.275 -3.803 1.00 82.25 119 SER A O 1
ATOM 955 N N . LEU A 1 120 ? 8.784 -4.182 -5.614 1.00 82.25 120 LEU A N 1
ATOM 956 C CA . LEU A 1 120 ? 7.767 -4.547 -6.595 1.00 82.25 120 LEU A CA 1
ATOM 957 C C . LEU A 1 120 ? 8.377 -5.464 -7.656 1.00 82.25 120 LEU A C 1
ATOM 959 O O . LEU A 1 120 ? 9.516 -5.254 -8.074 1.00 82.25 120 LEU A O 1
ATOM 963 N N . ASP A 1 121 ? 7.606 -6.441 -8.125 1.00 83.81 121 ASP A N 1
ATOM 964 C CA . ASP A 1 121 ? 8.053 -7.324 -9.207 1.00 83.81 121 ASP A CA 1
ATOM 965 C C . ASP A 1 121 ? 7.908 -6.652 -10.573 1.00 83.81 121 ASP A C 1
ATOM 967 O O . ASP A 1 121 ? 8.797 -6.757 -11.413 1.00 83.81 121 ASP A O 1
ATOM 971 N N . ASN A 1 122 ? 6.812 -5.911 -10.769 1.00 84.75 122 ASN A N 1
ATOM 972 C CA . ASN A 1 122 ? 6.528 -5.166 -11.990 1.00 84.75 122 ASN A CA 1
ATOM 973 C C . ASN A 1 122 ? 5.941 -3.794 -11.648 1.00 84.75 122 ASN A C 1
ATOM 975 O O . ASN A 1 122 ? 5.141 -3.673 -10.717 1.00 84.75 122 ASN A O 1
ATOM 979 N N . ALA A 1 123 ? 6.303 -2.767 -12.415 1.00 87.38 123 ALA A N 1
ATOM 980 C CA . ALA A 1 123 ? 5.697 -1.446 -12.308 1.00 87.38 123 ALA A CA 1
ATOM 981 C C . ALA A 1 123 ? 5.656 -0.737 -13.663 1.00 87.38 123 ALA A C 1
ATOM 983 O O . ALA A 1 123 ? 6.623 -0.754 -14.426 1.00 87.38 123 ALA A O 1
ATOM 984 N N . ILE A 1 124 ? 4.538 -0.057 -13.918 1.00 88.25 124 ILE A N 1
ATOM 985 C CA . ILE A 1 124 ? 4.425 0.927 -14.991 1.00 88.25 124 ILE A CA 1
ATOM 986 C C . ILE A 1 124 ? 4.727 2.297 -14.385 1.00 88.25 124 ILE A C 1
ATOM 988 O O . ILE A 1 124 ? 4.051 2.733 -13.453 1.00 88.25 124 ILE A O 1
ATOM 992 N N . ILE A 1 125 ? 5.761 2.959 -14.893 1.00 87.56 125 ILE A N 1
ATOM 993 C CA . ILE A 1 125 ? 6.293 4.208 -14.360 1.00 87.56 125 ILE A CA 1
ATOM 994 C C . ILE A 1 125 ? 6.078 5.315 -15.391 1.00 87.56 125 ILE A C 1
ATOM 996 O O . ILE A 1 125 ? 6.528 5.224 -16.534 1.00 87.56 125 ILE A O 1
ATOM 1000 N N . ASP A 1 126 ? 5.413 6.385 -14.967 1.00 85.12 126 ASP A N 1
ATOM 1001 C CA . ASP A 1 126 ? 5.310 7.618 -15.741 1.00 85.12 126 ASP A CA 1
ATOM 1002 C C . ASP A 1 126 ? 6.458 8.562 -15.354 1.00 85.12 126 ASP A C 1
ATOM 1004 O O . ASP A 1 126 ? 6.484 9.095 -14.242 1.00 85.12 126 ASP A O 1
ATOM 1008 N N . LEU A 1 127 ? 7.419 8.741 -16.267 1.00 77.75 127 LEU A N 1
ATOM 1009 C CA . LEU A 1 127 ? 8.525 9.697 -16.151 1.00 77.75 127 LEU A CA 1
ATOM 1010 C C . LEU A 1 127 ? 8.390 10.843 -17.171 1.00 77.75 127 LEU A C 1
ATOM 1012 O O . LEU A 1 127 ? 9.361 11.243 -17.817 1.00 77.75 127 LEU A O 1
ATOM 1016 N N . SER A 1 128 ? 7.171 11.354 -17.344 1.00 76.31 128 SER A N 1
ATOM 1017 C CA . SER A 1 128 ? 6.883 12.571 -18.112 1.00 76.31 128 SER A CA 1
ATOM 1018 C C . SER A 1 128 ? 7.337 13.850 -17.380 1.00 76.31 128 SER A C 1
ATOM 1020 O O . SER A 1 128 ? 8.104 13.816 -16.416 1.00 76.31 128 SER A O 1
ATOM 1022 N N . GLU A 1 129 ? 6.871 15.023 -17.823 1.00 67.56 129 GLU A N 1
ATOM 1023 C CA . GLU A 1 129 ? 7.279 16.334 -17.285 1.00 67.56 129 GLU A CA 1
ATOM 1024 C C . GLU A 1 129 ? 7.004 16.528 -15.780 1.00 67.56 129 GLU A C 1
ATOM 1026 O O . GLU A 1 129 ? 7.585 17.419 -15.159 1.00 67.56 129 GLU A O 1
ATOM 1031 N N . ASN A 1 130 ? 6.191 15.651 -15.184 1.00 64.50 130 ASN A N 1
ATOM 1032 C CA . ASN A 1 130 ? 5.824 15.629 -13.768 1.00 64.50 130 ASN A CA 1
ATOM 1033 C C . ASN A 1 130 ? 6.887 15.005 -12.839 1.00 64.50 130 ASN A C 1
ATOM 1035 O O . ASN A 1 130 ? 6.640 14.837 -11.643 1.00 64.50 130 ASN A O 1
ATOM 1039 N N . VAL A 1 131 ? 8.078 14.645 -13.328 1.00 63.28 131 VAL A N 1
ATOM 1040 C CA . VAL A 1 131 ? 9.208 14.299 -12.447 1.00 63.28 131 VAL A CA 1
ATOM 1041 C C . VAL A 1 131 ? 9.823 15.600 -11.922 1.00 63.28 131 VAL A C 1
ATOM 1043 O O . VAL A 1 131 ? 10.739 16.176 -12.509 1.00 63.28 131 VAL A O 1
ATOM 1046 N N . PHE A 1 132 ? 9.253 16.095 -10.821 1.00 60.91 132 PHE A N 1
ATOM 1047 C CA . PHE A 1 132 ? 9.514 17.434 -10.280 1.00 60.91 132 PHE A CA 1
ATOM 1048 C C . PHE A 1 132 ? 10.880 17.602 -9.592 1.00 60.91 132 PHE A C 1
ATOM 1050 O O . PHE A 1 132 ? 11.295 18.739 -9.371 1.00 60.91 132 PHE A O 1
ATOM 1057 N N . SER A 1 133 ? 11.600 16.525 -9.248 1.00 65.25 133 SER A N 1
ATOM 1058 C CA . SER A 1 133 ? 12.899 16.635 -8.569 1.00 65.25 133 SER A CA 1
ATOM 1059 C C . SER A 1 133 ? 13.931 15.588 -8.995 1.00 65.25 133 SER A C 1
ATOM 1061 O O . SER A 1 133 ? 13.614 14.442 -9.336 1.00 65.25 133 SER A O 1
ATOM 1063 N N . ALA A 1 134 ? 15.203 16.002 -8.953 1.00 65.25 134 ALA A N 1
ATOM 1064 C CA . ALA A 1 134 ? 16.345 15.132 -9.191 1.00 65.25 134 ALA A CA 1
ATOM 1065 C C . ALA A 1 134 ? 16.326 13.968 -8.185 1.00 65.25 134 ALA A C 1
ATOM 1067 O O . ALA A 1 134 ? 16.331 14.177 -6.975 1.00 65.25 134 ALA A O 1
ATOM 1068 N N . GLY A 1 135 ? 16.274 12.735 -8.694 1.00 73.62 135 GLY A N 1
ATOM 1069 C CA . GLY A 1 135 ? 16.284 11.514 -7.883 1.00 73.62 135 GLY A CA 1
ATOM 1070 C C . GLY A 1 135 ? 14.943 10.784 -7.767 1.00 73.62 135 GLY A C 1
ATOM 1071 O O . GLY A 1 135 ? 14.963 9.590 -7.481 1.00 73.62 135 GLY A O 1
ATOM 1072 N N . MET A 1 136 ? 13.795 11.406 -8.071 1.00 77.56 136 MET A N 1
ATOM 1073 C CA . MET A 1 136 ? 12.499 10.697 -8.047 1.00 77.56 136 MET A CA 1
ATOM 1074 C C . MET A 1 136 ? 12.444 9.543 -9.055 1.00 77.56 136 MET A C 1
ATOM 1076 O O . MET A 1 136 ? 11.966 8.462 -8.716 1.00 77.56 136 MET A O 1
ATOM 1080 N N . ALA A 1 137 ? 13.007 9.736 -10.252 1.00 80.25 137 ALA A N 1
ATOM 1081 C CA . ALA A 1 137 ? 13.141 8.668 -11.242 1.00 80.25 137 ALA A CA 1
ATOM 1082 C C . ALA A 1 137 ? 13.972 7.492 -10.700 1.00 80.25 137 ALA A C 1
ATOM 1084 O O . ALA A 1 137 ? 13.563 6.341 -10.816 1.00 80.25 137 ALA A O 1
ATOM 1085 N N . ASN A 1 138 ? 15.093 7.777 -10.029 1.00 83.75 138 ASN A N 1
ATOM 1086 C CA . ASN A 1 138 ? 15.939 6.744 -9.427 1.00 83.75 138 ASN A CA 1
ATOM 1087 C C . ASN A 1 138 ? 15.212 6.000 -8.295 1.00 83.75 138 ASN A C 1
ATOM 1089 O O . ASN A 1 138 ? 15.278 4.777 -8.204 1.00 83.75 138 ASN A O 1
ATOM 1093 N N . VAL A 1 139 ? 14.461 6.722 -7.455 1.00 83.56 139 VAL A N 1
ATOM 1094 C CA . VAL A 1 139 ? 13.646 6.102 -6.403 1.00 83.56 139 VAL A CA 1
ATOM 1095 C C . VAL A 1 139 ? 12.634 5.142 -7.018 1.00 83.56 139 VAL A C 1
ATOM 1097 O O . VAL A 1 139 ? 12.610 3.991 -6.591 1.00 83.56 139 VAL A O 1
ATOM 1100 N N . ALA A 1 140 ? 11.872 5.571 -8.029 1.00 81.62 140 ALA A N 1
ATOM 1101 C CA . ALA A 1 140 ? 10.874 4.735 -8.696 1.00 81.62 140 ALA A CA 1
ATOM 1102 C C . ALA A 1 140 ? 11.497 3.481 -9.325 1.00 81.62 140 ALA A C 1
ATOM 1104 O O . ALA A 1 140 ? 11.032 2.372 -9.068 1.00 81.62 140 ALA A O 1
ATOM 1105 N N . LEU A 1 141 ? 12.596 3.645 -10.068 1.00 83.31 141 LEU A N 1
ATOM 1106 C CA . LEU A 1 141 ? 13.312 2.534 -10.699 1.00 83.31 141 LEU A CA 1
ATOM 1107 C C . LEU A 1 141 ? 13.864 1.546 -9.671 1.00 83.31 141 LEU A C 1
ATOM 1109 O O . LEU A 1 141 ? 13.712 0.342 -9.836 1.00 83.31 141 LEU A O 1
ATOM 1113 N N . SER A 1 142 ? 14.423 2.040 -8.563 1.00 86.81 142 SER A N 1
ATOM 1114 C CA . SER A 1 142 ? 14.969 1.191 -7.496 1.00 86.81 142 SER A CA 1
ATOM 1115 C C . SER A 1 142 ? 13.919 0.374 -6.733 1.00 86.81 142 SER A C 1
ATOM 1117 O O . SER A 1 142 ? 14.293 -0.438 -5.888 1.00 86.81 142 SER A O 1
ATOM 1119 N N . ARG A 1 143 ? 12.615 0.620 -6.947 1.00 85.62 143 ARG A N 1
ATOM 1120 C CA . ARG A 1 143 ? 11.553 -0.187 -6.323 1.00 85.62 143 ARG A CA 1
ATOM 1121 C C . ARG A 1 143 ? 11.310 -1.487 -7.076 1.00 85.62 143 ARG A C 1
ATOM 1123 O O . ARG A 1 143 ? 10.821 -2.430 -6.460 1.00 85.62 143 ARG A O 1
ATOM 1130 N N . VAL A 1 144 ? 11.621 -1.539 -8.371 1.00 87.12 144 VAL A N 1
ATOM 1131 C CA . VAL A 1 144 ? 11.420 -2.736 -9.189 1.00 87.12 144 VAL A CA 1
ATOM 1132 C C . VAL A 1 144 ? 12.643 -3.638 -9.065 1.00 87.12 144 VAL A C 1
ATOM 1134 O O . VAL A 1 144 ? 13.777 -3.187 -9.207 1.00 87.12 144 VAL A O 1
ATOM 1137 N N . THR A 1 145 ? 12.421 -4.914 -8.762 1.00 85.31 145 THR A N 1
ATOM 1138 C CA . THR A 1 145 ? 13.501 -5.869 -8.459 1.00 85.31 145 THR A CA 1
ATOM 1139 C C . THR A 1 145 ? 14.264 -6.336 -9.698 1.00 85.31 145 THR A C 1
ATOM 1141 O O . THR A 1 145 ? 15.414 -6.761 -9.587 1.00 85.31 145 THR A O 1
ATOM 1144 N N . THR A 1 146 ? 13.648 -6.249 -10.881 1.00 85.69 146 THR A N 1
ATOM 1145 C CA . THR A 1 146 ? 14.234 -6.690 -12.151 1.00 85.69 146 THR A CA 1
ATOM 1146 C C . THR A 1 146 ? 14.027 -5.650 -13.244 1.00 85.69 146 THR A C 1
ATOM 1148 O O . THR A 1 146 ? 12.992 -4.991 -13.303 1.00 85.69 146 THR A O 1
ATOM 1151 N N . LEU A 1 147 ? 14.991 -5.529 -14.160 1.00 85.12 147 LEU A N 1
ATOM 1152 C CA . LEU A 1 147 ? 14.860 -4.630 -15.311 1.00 85.12 147 LEU A CA 1
ATOM 1153 C C . LEU A 1 147 ? 13.683 -5.026 -16.217 1.00 85.12 147 LEU A C 1
ATOM 1155 O O . LEU A 1 147 ? 13.017 -4.157 -16.767 1.00 85.12 147 LEU A O 1
ATOM 1159 N N . SER A 1 148 ? 13.402 -6.327 -16.339 1.00 89.25 148 SER A N 1
ATOM 1160 C CA . SER A 1 148 ? 12.275 -6.854 -17.119 1.00 89.25 148 SER A CA 1
ATOM 1161 C C . SER A 1 148 ? 10.907 -6.417 -16.599 1.00 89.25 148 SER A C 1
ATOM 1163 O O . SER A 1 148 ? 9.972 -6.357 -17.388 1.00 89.25 148 SER A O 1
ATOM 1165 N N . GLY A 1 149 ? 10.791 -6.115 -15.303 1.00 86.12 149 GLY A N 1
ATOM 1166 C CA . GLY A 1 149 ? 9.547 -5.638 -14.700 1.00 86.12 149 GLY A CA 1
ATOM 1167 C C . GLY A 1 149 ? 9.348 -4.124 -14.786 1.00 86.12 149 GLY A C 1
ATOM 1168 O O . GLY A 1 149 ? 8.348 -3.607 -14.284 1.00 86.12 149 GLY A O 1
ATOM 1169 N N . VAL A 1 150 ? 10.299 -3.386 -15.370 1.00 87.81 150 VAL A N 1
ATOM 1170 C CA . VAL A 1 150 ? 10.190 -1.935 -15.554 1.00 87.81 150 VAL A CA 1
ATOM 1171 C C . VAL A 1 150 ? 9.513 -1.647 -16.885 1.00 87.81 150 VAL A C 1
ATOM 1173 O O . VAL A 1 150 ? 10.038 -1.960 -17.953 1.00 87.81 150 VAL A O 1
ATOM 1176 N N . HIS A 1 151 ? 8.374 -0.967 -16.822 1.00 88.62 151 HIS A N 1
ATOM 1177 C CA . HIS A 1 151 ? 7.665 -0.485 -17.998 1.00 88.62 151 HIS A CA 1
ATOM 1178 C C . HIS A 1 151 ? 7.475 1.023 -17.893 1.00 88.62 151 HIS A C 1
ATOM 1180 O O . HIS A 1 151 ? 7.145 1.534 -16.827 1.00 88.62 151 HIS A O 1
ATOM 1186 N N . PHE A 1 152 ? 7.654 1.745 -18.995 1.00 86.12 152 PHE A N 1
ATOM 1187 C CA . PHE A 1 152 ? 7.402 3.182 -19.040 1.00 86.12 152 PHE A CA 1
ATOM 1188 C C . PHE A 1 152 ? 6.142 3.467 -19.846 1.00 86.12 152 PHE A C 1
ATOM 1190 O O . PHE A 1 152 ? 5.978 2.927 -20.938 1.00 86.12 152 PHE A O 1
ATOM 1197 N N . THR A 1 153 ? 5.273 4.338 -19.334 1.00 84.31 153 THR A N 1
ATOM 1198 C CA . THR A 1 153 ? 4.223 4.958 -20.161 1.00 84.31 153 THR A CA 1
ATOM 1199 C C . THR A 1 153 ? 4.801 6.087 -21.002 1.00 84.31 153 THR A C 1
ATOM 1201 O O . THR A 1 153 ? 4.517 6.178 -22.191 1.00 84.31 153 THR A O 1
ATOM 1204 N N . CYS A 1 154 ? 5.654 6.907 -20.388 1.00 75.19 154 CYS A N 1
ATOM 1205 C CA . CYS A 1 154 ? 6.324 8.044 -21.003 1.00 75.19 154 CYS A CA 1
ATOM 1206 C C . CYS A 1 154 ? 7.741 8.171 -20.430 1.00 75.19 154 CYS A C 1
ATOM 1208 O O . CYS A 1 154 ? 7.928 8.090 -19.214 1.00 75.19 154 CYS A O 1
ATOM 1210 N N . LEU A 1 155 ? 8.724 8.410 -21.299 1.00 72.19 155 LEU A N 1
ATOM 1211 C CA . LEU A 1 155 ? 10.105 8.707 -20.921 1.00 72.19 155 LEU A CA 1
ATOM 1212 C C . LEU A 1 155 ? 10.517 10.022 -21.584 1.00 72.19 155 LEU A C 1
ATOM 1214 O O . LEU A 1 155 ? 10.643 10.073 -22.806 1.00 72.19 155 LEU A O 1
ATOM 1218 N N . ASN A 1 156 ? 10.728 11.071 -20.787 1.00 71.88 156 ASN A N 1
ATOM 1219 C CA . ASN A 1 156 ? 11.284 12.332 -21.272 1.00 71.88 156 ASN A CA 1
ATOM 1220 C C . ASN A 1 156 ? 12.708 12.523 -20.718 1.00 71.88 156 ASN A C 1
ATOM 1222 O O . ASN A 1 156 ? 12.857 12.917 -19.556 1.00 71.88 156 ASN A O 1
ATOM 1226 N N . PRO A 1 157 ? 13.759 12.205 -21.496 1.00 65.62 157 PRO A N 1
ATOM 1227 C CA . PRO A 1 157 ? 15.126 12.506 -21.099 1.00 65.62 157 PRO A CA 1
ATOM 1228 C C . PRO A 1 157 ? 15.333 14.027 -21.155 1.00 65.62 157 PRO A C 1
ATOM 1230 O O . PRO A 1 157 ? 15.402 14.604 -22.238 1.00 65.62 157 PRO A O 1
ATOM 1233 N N . LYS A 1 158 ? 15.386 14.666 -19.982 1.00 58.94 158 LYS A N 1
ATOM 1234 C CA . LYS A 1 158 ? 15.825 16.062 -19.843 1.00 58.94 158 LYS A CA 1
ATOM 1235 C C . LYS A 1 158 ? 17.336 16.184 -19.989 1.00 58.94 158 LYS A C 1
ATOM 1237 O O . LYS A 1 158 ? 18.040 15.277 -19.488 1.00 58.94 158 LYS A O 1
#

Foldseek 3Di:
DDDDPCCPPPDPDPPPDPLVVCVVPPPVSVLVVCVVVVHHDPVSVCVVVVVQDDQVFDWDFDDDDPAWTWTDTPRDPDIDIWGWDWDWDDPDVVDIDIDTDTPDDDDPDDQLVSCQPAADQADEDEPPPPPPDDCSVVSNVVNHPDPVRYHYPDDDDD

Radius of gyration: 19.37 Å; chains: 1; bounding box: 63×40×44 Å

pLDDT: mean 73.38, std 14.38, range [36.69, 94.38]